Protein AF-A0A946YQ81-F1 (afdb_monomer_lite)

Structure (mmCIF, N/CA/C/O backbone):
data_AF-A0A946YQ81-F1
#
_entry.id   AF-A0A946YQ81-F1
#
loop_
_atom_site.group_PDB
_atom_site.id
_atom_site.type_symbol
_atom_site.label_atom_id
_atom_site.label_alt_id
_atom_site.label_comp_id
_atom_site.label_asym_id
_atom_site.label_entity_id
_atom_site.label_seq_id
_atom_site.pdbx_PDB_ins_code
_atom_site.Cartn_x
_atom_site.Cartn_y
_atom_site.Cartn_z
_atom_site.occupancy
_atom_site.B_iso_or_equiv
_atom_site.auth_seq_id
_atom_site.auth_comp_id
_atom_site.auth_asym_id
_atom_site.auth_atom_id
_atom_site.pdbx_PDB_model_num
ATOM 1 N N . MET A 1 1 ? 38.349 -19.781 74.219 1.00 42.56 1 MET A N 1
ATOM 2 C CA . MET A 1 1 ? 37.939 -20.265 72.876 1.00 42.56 1 MET A CA 1
ATOM 3 C C . MET A 1 1 ? 36.439 -20.527 72.964 1.00 42.56 1 MET A C 1
ATOM 5 O O . MET A 1 1 ? 36.082 -21.272 73.853 1.00 42.56 1 MET A O 1
ATOM 9 N N . LEU A 1 2 ? 35.484 -19.911 72.266 1.00 37.50 2 LEU A N 1
ATOM 10 C CA . LEU A 1 2 ? 35.392 -19.190 70.992 1.00 37.50 2 LEU A CA 1
ATOM 11 C C . LEU A 1 2 ? 34.352 -18.050 71.142 1.00 37.50 2 LEU A C 1
ATOM 13 O O . LEU A 1 2 ? 33.394 -18.176 71.899 1.00 37.50 2 LEU A O 1
ATOM 17 N N . LYS A 1 3 ? 34.541 -16.953 70.401 1.00 40.81 3 LYS A N 1
ATOM 18 C CA . LYS A 1 3 ? 33.618 -15.810 70.281 1.00 40.81 3 LYS A CA 1
ATOM 19 C C . LYS A 1 3 ? 32.493 -16.161 69.291 1.00 40.81 3 LYS A C 1
ATOM 21 O O . LYS A 1 3 ? 32.813 -16.497 68.157 1.00 40.81 3 LYS A O 1
ATOM 26 N N . ASN A 1 4 ? 31.217 -16.017 69.663 1.00 45.16 4 ASN A N 1
ATOM 27 C CA . ASN A 1 4 ? 30.088 -16.112 68.723 1.00 45.16 4 ASN A CA 1
ATOM 28 C C . ASN A 1 4 ? 29.504 -14.725 68.436 1.00 45.16 4 ASN A C 1
ATOM 30 O O . ASN A 1 4 ? 28.705 -14.177 69.191 1.00 45.16 4 ASN A O 1
ATOM 34 N N . LEU A 1 5 ? 29.950 -14.171 67.311 1.00 46.41 5 LEU A N 1
ATOM 35 C CA . LEU A 1 5 ? 29.524 -12.910 66.723 1.00 46.41 5 LEU A CA 1
ATOM 36 C C . LEU A 1 5 ? 28.205 -13.132 65.961 1.00 46.41 5 LEU A C 1
ATOM 38 O O . LEU A 1 5 ? 28.212 -13.668 64.854 1.00 46.41 5 LEU A O 1
ATOM 42 N N . ARG A 1 6 ? 27.066 -12.727 66.535 1.00 49.59 6 ARG A N 1
ATOM 43 C CA . ARG A 1 6 ? 25.806 -12.609 65.781 1.00 49.59 6 ARG A CA 1
ATOM 44 C C . ARG A 1 6 ? 25.897 -11.367 64.891 1.00 49.59 6 ARG A C 1
ATOM 46 O O . ARG A 1 6 ? 25.868 -10.246 65.387 1.00 49.59 6 ARG A O 1
ATOM 53 N N . LYS A 1 7 ? 26.060 -11.574 63.582 1.00 44.41 7 LYS A N 1
ATOM 54 C CA . LYS A 1 7 ? 26.031 -10.512 62.568 1.00 44.41 7 LYS A CA 1
ATOM 55 C C . LYS A 1 7 ? 24.593 -10.005 62.407 1.00 44.41 7 LYS A C 1
ATOM 57 O O . LYS A 1 7 ? 23.708 -10.792 62.084 1.00 44.41 7 LYS A O 1
ATOM 62 N N . LEU A 1 8 ? 24.378 -8.707 62.624 1.00 49.81 8 LEU A N 1
ATOM 63 C CA . LEU A 1 8 ? 23.190 -7.999 62.148 1.00 49.81 8 LEU A CA 1
ATOM 64 C C . LEU A 1 8 ? 23.267 -7.896 60.619 1.00 49.81 8 LEU A C 1
ATOM 66 O O . LEU A 1 8 ? 24.272 -7.431 60.083 1.00 49.81 8 LEU A O 1
ATOM 70 N N . LEU A 1 9 ? 22.217 -8.334 59.928 1.00 45.50 9 LEU A N 1
ATOM 71 C CA . LEU A 1 9 ? 22.027 -8.093 58.499 1.00 45.50 9 LEU A CA 1
ATOM 72 C C . LEU A 1 9 ? 21.272 -6.759 58.348 1.00 45.50 9 LEU A C 1
ATOM 74 O O . LEU A 1 9 ? 20.209 -6.629 58.956 1.00 45.50 9 LEU A O 1
ATOM 78 N N . PRO A 1 10 ? 21.763 -5.766 57.587 1.00 50.94 10 PRO A N 1
ATOM 79 C CA . PRO A 1 10 ? 20.975 -4.580 57.304 1.00 50.94 10 PRO A CA 1
ATOM 80 C C . PRO A 1 10 ? 19.994 -4.907 56.173 1.00 50.94 10 PRO A C 1
ATOM 82 O O . PRO A 1 10 ? 20.391 -5.339 55.091 1.00 50.94 10 PRO A O 1
ATOM 85 N N . THR A 1 11 ? 18.703 -4.712 56.421 1.00 52.47 11 THR A N 1
ATOM 86 C CA . THR A 1 11 ? 17.676 -4.737 55.379 1.00 52.47 11 THR A CA 1
ATOM 87 C C . THR A 1 11 ? 17.849 -3.484 54.525 1.00 52.47 11 THR A C 1
ATOM 89 O O . THR A 1 11 ? 17.518 -2.381 54.955 1.00 52.47 11 THR A O 1
ATOM 92 N N . LEU A 1 12 ? 18.421 -3.637 53.331 1.00 50.78 12 LEU A N 1
ATOM 93 C CA . LEU A 1 12 ? 18.540 -2.558 52.357 1.00 50.78 12 LEU A CA 1
ATOM 94 C C . LEU A 1 12 ? 17.169 -2.360 51.692 1.00 50.78 12 LEU A C 1
ATOM 96 O O . LEU A 1 12 ? 16.768 -3.143 50.833 1.00 50.78 12 LEU A O 1
ATOM 100 N N . LEU A 1 13 ? 16.427 -1.341 52.126 1.00 53.22 13 LEU A N 1
ATOM 101 C CA . LEU A 1 13 ? 15.177 -0.934 51.488 1.00 53.22 13 LEU A CA 1
ATOM 102 C C . LEU A 1 13 ? 15.524 -0.163 50.206 1.00 53.22 13 LEU A C 1
ATOM 104 O O . LEU A 1 13 ? 15.913 1.003 50.257 1.00 53.22 13 LEU A O 1
ATOM 108 N N . LEU A 1 14 ? 15.436 -0.830 49.055 1.00 51.34 14 LEU A N 1
ATOM 109 C CA . LEU A 1 14 ? 15.587 -0.189 47.752 1.00 51.34 14 LEU A CA 1
ATOM 110 C C . LEU A 1 14 ? 14.299 0.602 47.458 1.00 51.34 14 LEU A C 1
ATOM 112 O O . LEU A 1 14 ? 13.293 0.024 47.051 1.00 51.34 14 LEU A O 1
ATOM 116 N N . LEU A 1 15 ? 14.305 1.921 47.679 1.00 53.53 15 LEU A N 1
ATOM 117 C CA . LEU A 1 15 ? 13.290 2.795 47.086 1.00 53.53 15 LEU A CA 1
ATOM 118 C C . LEU A 1 15 ? 13.571 2.870 45.581 1.00 53.53 15 LEU A C 1
ATOM 120 O O . LEU A 1 15 ? 14.439 3.620 45.135 1.00 53.53 15 LEU A O 1
ATOM 124 N N . ALA A 1 16 ? 12.844 2.081 44.794 1.00 57.12 16 ALA A N 1
ATOM 125 C CA . ALA A 1 16 ? 12.731 2.324 43.367 1.00 57.12 16 ALA A CA 1
ATOM 126 C C . ALA A 1 16 ? 11.933 3.622 43.187 1.00 57.12 16 ALA A C 1
ATOM 128 O O . ALA A 1 16 ? 10.716 3.642 43.360 1.00 57.12 16 ALA A O 1
ATOM 129 N N . ALA A 1 17 ? 12.622 4.724 42.894 1.00 55.09 17 ALA A N 1
ATOM 130 C CA . ALA A 1 17 ? 11.976 5.942 42.435 1.00 55.09 17 ALA A CA 1
ATOM 131 C C . ALA A 1 17 ? 11.354 5.654 41.062 1.00 55.09 17 ALA A C 1
ATOM 133 O O . ALA A 1 17 ? 12.032 5.675 40.036 1.00 55.09 17 ALA A O 1
ATOM 134 N N . THR A 1 18 ? 10.065 5.328 41.039 1.00 54.09 18 THR A N 1
ATOM 135 C CA . THR A 1 18 ? 9.291 5.301 39.803 1.00 54.09 18 THR A CA 1
ATOM 136 C C . THR A 1 18 ? 9.127 6.742 39.339 1.00 54.09 18 THR A C 1
ATOM 138 O O . THR A 1 18 ? 8.354 7.503 39.923 1.00 54.09 18 THR A O 1
ATOM 141 N N . CYS A 1 19 ? 9.853 7.129 38.290 1.00 46.78 19 CYS A N 1
ATOM 142 C CA . CYS A 1 19 ? 9.515 8.294 37.478 1.00 46.78 19 CYS A CA 1
ATOM 143 C C . CYS A 1 19 ? 8.183 8.015 36.769 1.00 46.78 19 CYS A C 1
ATOM 145 O O . CYS A 1 19 ? 8.150 7.691 35.586 1.00 46.78 19 CYS A O 1
ATOM 147 N N . GLN A 1 20 ? 7.077 8.097 37.505 1.00 52.72 20 GLN A N 1
ATOM 148 C CA . GLN A 1 20 ? 5.748 8.139 36.922 1.00 52.72 20 GLN A CA 1
ATOM 149 C C . GLN A 1 20 ? 5.572 9.563 36.386 1.00 52.72 20 GLN A C 1
ATOM 151 O O . GLN A 1 20 ? 5.058 10.443 37.073 1.00 52.72 20 GLN A O 1
ATOM 156 N N . ALA A 1 21 ? 6.074 9.824 35.179 1.00 58.12 21 ALA A N 1
ATOM 157 C CA . ALA A 1 21 ? 5.560 10.953 34.422 1.00 58.12 21 ALA A CA 1
ATOM 158 C C . ALA A 1 21 ? 4.049 10.719 34.299 1.00 58.12 21 ALA A C 1
ATOM 160 O O . ALA A 1 21 ? 3.626 9.680 33.790 1.00 58.12 21 ALA A O 1
ATOM 161 N N . ALA A 1 22 ? 3.247 11.616 34.869 1.00 57.47 22 ALA A N 1
ATOM 162 C CA . ALA A 1 22 ? 1.803 11.567 34.732 1.00 57.47 22 ALA A CA 1
ATOM 163 C C . ALA A 1 22 ? 1.476 11.721 33.240 1.00 57.47 22 ALA A C 1
ATOM 165 O O . ALA A 1 22 ? 1.677 12.783 32.656 1.00 57.47 22 ALA A O 1
ATOM 166 N N . ASP A 1 23 ? 1.055 10.626 32.614 1.00 60.91 23 ASP A N 1
ATOM 167 C CA . ASP A 1 23 ? 0.585 10.599 31.235 1.00 60.91 23 ASP A CA 1
ATOM 168 C C . ASP A 1 23 ? -0.824 11.206 31.217 1.00 60.91 23 ASP A C 1
ATOM 170 O O . ASP A 1 23 ? -1.829 10.522 31.412 1.00 60.91 23 ASP A O 1
ATOM 174 N N . GLU A 1 24 ? -0.897 12.534 31.139 1.00 66.75 24 GLU A N 1
ATOM 175 C CA . GLU A 1 24 ? -2.148 13.290 31.175 1.00 66.75 24 GLU A CA 1
ATOM 176 C C . GLU A 1 24 ? -3.025 12.949 29.953 1.00 66.75 24 GLU A C 1
ATOM 178 O O . GLU A 1 24 ? -2.890 13.522 28.873 1.00 66.75 24 GLU A O 1
ATOM 183 N N . GLY A 1 25 ? -3.939 11.988 30.123 1.00 82.88 25 GLY A N 1
ATOM 184 C CA . GLY A 1 25 ? -5.044 11.716 29.197 1.00 82.88 25 GLY A CA 1
ATOM 185 C C . GLY A 1 25 ? -4.700 10.935 27.925 1.00 82.88 25 GLY A C 1
ATOM 186 O O . GLY A 1 25 ? -5.559 10.816 27.051 1.00 82.88 25 GLY A O 1
ATOM 187 N N . ARG A 1 26 ? -3.485 10.394 27.790 1.00 86.62 26 ARG A N 1
ATOM 188 C CA . ARG A 1 26 ? -3.128 9.495 26.678 1.00 86.62 26 ARG A CA 1
ATOM 189 C C . ARG A 1 26 ? -3.283 8.042 27.110 1.00 86.62 26 ARG A C 1
ATOM 191 O O . ARG A 1 26 ? -3.242 7.713 28.291 1.00 86.62 26 ARG A O 1
ATOM 198 N N . SER A 1 27 ? -3.523 7.171 26.137 1.00 89.75 27 SER A N 1
ATOM 199 C CA . SER A 1 27 ? -3.646 5.733 26.366 1.00 89.75 27 SER A CA 1
ATOM 200 C C . SER A 1 27 ? -2.824 4.967 25.340 1.00 89.75 27 SER A C 1
ATOM 202 O O . SER A 1 27 ? -2.725 5.363 24.177 1.00 89.75 27 SER A O 1
ATOM 204 N N . TRP A 1 28 ? -2.220 3.869 25.788 1.00 93.81 28 TRP A N 1
ATOM 205 C CA . TRP A 1 28 ? -1.539 2.926 24.913 1.00 93.81 28 TRP A CA 1
ATOM 206 C C . TRP A 1 28 ? -2.574 2.061 24.202 1.00 93.81 28 TRP A C 1
ATOM 208 O O . TRP A 1 28 ? -3.406 1.430 24.852 1.00 93.81 28 TRP A O 1
ATOM 218 N N . ILE A 1 29 ? -2.503 2.018 22.873 1.00 95.75 29 ILE A N 1
ATOM 219 C CA . ILE A 1 29 ? -3.391 1.209 22.039 1.00 95.75 29 ILE A CA 1
ATOM 220 C C . ILE A 1 29 ? -2.525 0.253 21.224 1.00 95.75 29 ILE A C 1
ATOM 222 O O . ILE A 1 29 ? -1.738 0.682 20.376 1.00 95.75 29 ILE A O 1
ATOM 226 N N . ALA A 1 30 ? -2.669 -1.045 21.488 1.00 97.94 30 ALA A N 1
ATOM 227 C CA . ALA A 1 30 ? -2.029 -2.076 20.685 1.00 97.94 30 ALA A CA 1
ATOM 228 C C . ALA A 1 30 ? -2.618 -2.082 19.269 1.00 97.94 30 ALA A C 1
ATOM 230 O O . ALA A 1 30 ? -3.820 -1.884 19.082 1.00 97.94 30 ALA A O 1
ATOM 231 N N . GLY A 1 31 ? -1.781 -2.339 18.275 1.00 98.19 31 GLY A N 1
ATOM 232 C CA . GLY A 1 31 ? -2.229 -2.518 16.905 1.00 98.19 31 GLY A CA 1
ATOM 233 C C . GLY A 1 31 ? -1.189 -3.227 16.067 1.00 98.19 31 GLY A C 1
ATOM 234 O O . GLY A 1 31 ? -0.071 -3.471 16.522 1.00 98.19 31 GLY A O 1
ATOM 235 N N . ASP A 1 32 ? -1.599 -3.573 14.857 1.00 98.50 32 ASP A N 1
ATOM 236 C CA . ASP A 1 32 ? -0.803 -4.355 13.923 1.00 98.50 32 ASP A CA 1
ATOM 237 C C . ASP A 1 32 ? -0.607 -3.567 12.624 1.00 98.50 32 ASP A C 1
ATOM 239 O O . ASP A 1 32 ? -1.558 -3.180 11.941 1.00 98.50 32 ASP A O 1
ATOM 243 N N . HIS A 1 33 ? 0.652 -3.262 12.325 1.00 97.81 33 HIS A N 1
ATOM 244 C CA . HIS A 1 33 ? 1.019 -2.369 11.236 1.00 97.81 33 HIS A CA 1
ATOM 245 C C . HIS A 1 33 ? 1.292 -3.065 9.901 1.00 97.81 33 HIS A C 1
ATOM 247 O O . HIS A 1 33 ? 1.643 -2.368 8.948 1.00 97.81 33 HIS A O 1
ATOM 253 N N . HIS A 1 34 ? 1.213 -4.397 9.833 1.00 98.50 34 HIS A N 1
ATOM 254 C CA . HIS A 1 34 ? 1.600 -5.136 8.635 1.00 98.50 34 HIS A CA 1
ATOM 255 C C . HIS A 1 34 ? 0.811 -6.446 8.523 1.00 98.50 34 HIS A C 1
ATOM 257 O O . HIS A 1 34 ? 1.162 -7.459 9.123 1.00 98.50 34 HIS A O 1
ATOM 263 N N . ILE A 1 35 ? -0.276 -6.409 7.752 1.00 98.50 35 ILE A N 1
ATOM 264 C CA . ILE A 1 35 ? -1.222 -7.512 7.591 1.00 98.50 35 ILE A CA 1
ATOM 265 C C . ILE A 1 35 ? -1.532 -7.713 6.116 1.00 98.50 35 ILE A C 1
ATOM 267 O O . ILE A 1 35 ? -1.949 -6.781 5.423 1.00 98.50 35 ILE A O 1
ATOM 271 N N . HIS A 1 36 ? -1.418 -8.958 5.666 1.00 98.62 36 HIS A N 1
ATOM 272 C CA . HIS A 1 36 ? -1.767 -9.353 4.309 1.00 98.62 36 HIS A CA 1
ATOM 273 C C . HIS A 1 36 ? -3.198 -9.891 4.269 1.00 98.62 36 HIS A C 1
ATOM 275 O O . HIS A 1 36 ? -3.671 -10.592 5.171 1.00 98.62 36 HIS A O 1
ATOM 281 N N . SER A 1 37 ? -3.912 -9.535 3.214 1.00 98.62 37 SER A N 1
ATOM 282 C CA . SER A 1 37 ? -5.245 -10.015 2.891 1.00 98.62 37 SER A CA 1
ATOM 283 C C . SER A 1 37 ? -5.199 -10.889 1.639 1.00 98.62 37 SER A C 1
ATOM 285 O O . SER A 1 37 ? -4.161 -11.093 1.009 1.00 98.62 37 SER A O 1
ATOM 287 N N . ARG A 1 38 ? -6.362 -11.379 1.215 1.00 98.38 38 ARG A N 1
ATOM 288 C CA . ARG A 1 38 ? -6.527 -12.069 -0.073 1.00 98.38 38 ARG A CA 1
ATOM 289 C C . ARG A 1 38 ? -6.094 -11.256 -1.302 1.00 98.38 38 ARG A C 1
ATOM 291 O O . ARG A 1 38 ? -6.004 -11.832 -2.388 1.00 98.38 38 ARG A O 1
ATOM 298 N N . PHE A 1 39 ? -5.847 -9.953 -1.155 1.00 98.38 39 PHE A N 1
ATOM 299 C CA . PHE A 1 39 ? -5.301 -9.096 -2.208 1.00 98.38 39 PHE A CA 1
ATOM 300 C C . PHE A 1 39 ? -3.773 -9.064 -2.259 1.00 98.38 39 PHE A C 1
ATOM 302 O O . PHE A 1 39 ? -3.233 -8.518 -3.210 1.00 98.38 39 PHE A O 1
ATOM 309 N N . SER A 1 40 ? -3.078 -9.744 -1.349 1.00 97.25 40 SER A N 1
ATOM 310 C CA . SER A 1 40 ? -1.693 -10.173 -1.561 1.00 97.25 40 SER A CA 1
ATOM 311 C C . SER A 1 40 ? -1.700 -11.323 -2.570 1.00 97.25 40 SER A C 1
ATOM 313 O O . SER A 1 40 ? -1.689 -12.512 -2.232 1.00 97.25 40 SER A O 1
ATOM 315 N N . VAL A 1 41 ? -1.891 -10.950 -3.834 1.00 97.62 41 VAL A N 1
ATOM 316 C CA . VAL A 1 41 ? -2.215 -11.870 -4.924 1.00 97.62 41 VAL A CA 1
ATOM 317 C C . VAL A 1 41 ? -1.003 -12.676 -5.381 1.00 97.62 41 VAL A C 1
ATOM 319 O O . VAL A 1 41 ? 0.138 -12.220 -5.372 1.00 97.62 41 VAL A O 1
ATOM 322 N N . GLY A 1 42 ? -1.276 -13.878 -5.878 1.00 97.25 42 GLY A N 1
ATOM 323 C CA . GLY A 1 42 ? -0.360 -14.584 -6.762 1.00 97.25 42 GLY A CA 1
ATOM 324 C C . GLY A 1 42 ? -0.450 -14.008 -8.175 1.00 97.25 42 GLY A C 1
ATOM 325 O O . GLY A 1 42 ? -1.359 -13.242 -8.494 1.00 97.25 42 GLY A O 1
ATOM 326 N N . TRP A 1 43 ? 0.457 -14.413 -9.059 1.00 97.00 43 TRP A N 1
ATOM 327 C CA . TRP A 1 43 ? 0.472 -13.940 -10.445 1.00 97.00 43 TRP A CA 1
ATOM 328 C C . TRP A 1 43 ? 0.448 -15.112 -11.416 1.00 97.00 43 TRP A C 1
ATOM 330 O O . TRP A 1 43 ? 1.374 -15.924 -11.427 1.00 97.00 43 TRP A O 1
ATOM 340 N N . ASN A 1 44 ? -0.585 -15.173 -12.258 1.00 96.81 44 ASN A N 1
ATOM 341 C CA . ASN A 1 44 ? -0.591 -16.057 -13.415 1.00 96.81 44 ASN A CA 1
ATOM 342 C C . ASN A 1 44 ? 0.371 -15.496 -14.468 1.00 96.81 44 ASN A C 1
ATOM 344 O O . ASN A 1 44 ? 0.127 -14.420 -15.013 1.00 96.81 44 ASN A O 1
ATOM 348 N N . ARG A 1 45 ? 1.450 -16.229 -14.750 1.00 95.44 45 ARG A N 1
ATOM 349 C CA . ARG A 1 45 ? 2.496 -15.831 -15.705 1.00 95.44 45 ARG A CA 1
ATOM 350 C C . ARG A 1 45 ? 2.299 -16.406 -17.108 1.00 95.44 45 ARG A C 1
ATOM 352 O O . ARG A 1 45 ? 3.103 -16.105 -17.982 1.00 95.44 45 ARG A O 1
ATOM 359 N N . ASP A 1 46 ? 1.229 -17.168 -17.325 1.00 97.00 46 ASP A N 1
ATOM 360 C CA . ASP A 1 46 ? 0.850 -17.665 -18.652 1.00 97.00 46 ASP A CA 1
ATOM 361 C C . ASP A 1 46 ? 0.109 -16.592 -19.480 1.00 97.00 46 ASP A C 1
ATOM 363 O O . ASP A 1 46 ? -0.108 -16.768 -20.678 1.00 97.00 46 ASP A O 1
ATOM 367 N N . ALA A 1 47 ? -0.276 -15.472 -18.851 1.00 96.31 47 ALA A N 1
ATOM 368 C CA . ALA A 1 47 ? -0.879 -14.300 -19.486 1.00 96.31 47 ALA A CA 1
ATOM 369 C C . ALA A 1 47 ? 0.113 -13.123 -19.572 1.00 96.31 47 ALA A C 1
ATOM 371 O O . ALA A 1 47 ? 0.991 -12.978 -18.719 1.00 96.31 47 ALA A O 1
ATOM 372 N N . ASP A 1 48 ? -0.065 -12.258 -20.576 1.00 96.19 48 ASP A N 1
ATOM 373 C CA . ASP A 1 48 ? 0.745 -11.053 -20.798 1.00 96.19 48 ASP A CA 1
ATOM 374 C C . ASP A 1 48 ? -0.164 -9.814 -20.989 1.00 96.19 48 ASP A C 1
ATOM 376 O O . ASP A 1 48 ? -0.848 -9.719 -22.014 1.00 96.19 48 ASP A O 1
ATOM 380 N N . PRO A 1 49 ? -0.234 -8.875 -20.019 1.00 95.31 49 PRO A N 1
ATOM 381 C CA . PRO A 1 49 ? 0.467 -8.880 -18.730 1.00 95.31 49 PRO A CA 1
ATOM 382 C C . PRO A 1 49 ? -0.026 -9.981 -17.768 1.00 95.31 49 PRO A C 1
ATOM 384 O O . PRO A 1 49 ? -1.163 -10.441 -17.909 1.00 95.31 49 PRO A O 1
ATOM 387 N N . PRO A 1 50 ? 0.774 -10.352 -16.743 1.00 97.56 50 PRO A N 1
ATOM 388 C CA . PRO A 1 50 ? 0.356 -11.286 -15.706 1.00 97.56 50 PRO A CA 1
ATOM 389 C C . PRO A 1 50 ? -0.956 -1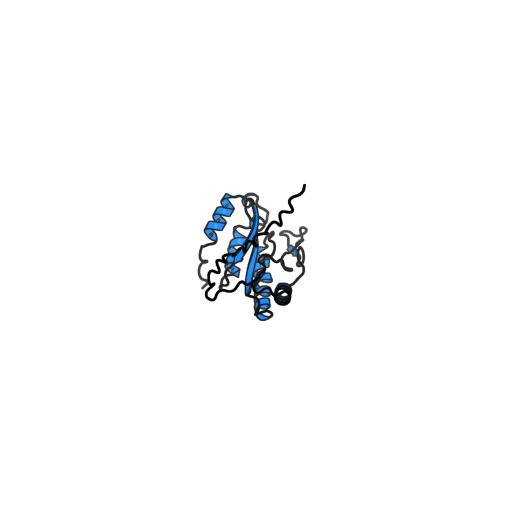0.860 -15.052 1.00 97.56 50 PRO A C 1
ATOM 391 O O . PRO A 1 50 ? -1.149 -9.687 -14.723 1.00 97.56 50 PRO A O 1
ATOM 394 N N . THR A 1 51 ? -1.850 -11.820 -14.829 1.00 97.25 51 THR A N 1
ATOM 395 C CA . THR A 1 51 ? -3.142 -11.564 -14.180 1.00 97.25 51 THR A CA 1
ATOM 396 C C . THR A 1 51 ? -3.106 -11.981 -12.709 1.00 97.25 51 THR A C 1
ATOM 398 O O . THR A 1 51 ? -2.508 -13.016 -12.392 1.00 97.25 51 THR A O 1
ATOM 401 N N . PRO A 1 52 ? -3.760 -11.232 -11.807 1.00 97.19 52 PRO A N 1
ATOM 402 C CA . PRO A 1 52 ? -3.753 -11.540 -10.383 1.00 97.19 52 PRO A CA 1
ATOM 403 C C . PRO A 1 52 ? -4.542 -12.820 -10.067 1.00 97.19 52 PRO A C 1
ATOM 405 O O . PRO A 1 52 ? -5.605 -13.069 -10.638 1.00 97.19 52 PRO A O 1
ATOM 408 N N . ILE A 1 53 ? -4.045 -13.602 -9.110 1.00 97.56 53 ILE A N 1
ATOM 409 C CA . ILE A 1 53 ? -4.723 -14.744 -8.488 1.00 97.56 53 ILE A CA 1
ATOM 410 C C . ILE A 1 53 ? -4.980 -14.371 -7.025 1.00 97.56 53 ILE A C 1
ATOM 412 O O . ILE A 1 53 ? -4.051 -14.313 -6.221 1.00 97.56 53 ILE A O 1
ATOM 416 N N . ILE A 1 54 ? -6.238 -14.093 -6.682 1.00 97.25 54 ILE A N 1
ATOM 417 C CA . ILE A 1 54 ? -6.646 -13.763 -5.307 1.00 97.25 54 ILE A CA 1
ATOM 418 C C . ILE A 1 54 ? -6.295 -14.926 -4.374 1.00 97.25 54 ILE A C 1
ATOM 420 O O . ILE A 1 54 ? -6.573 -16.080 -4.699 1.00 97.25 54 ILE A O 1
ATOM 424 N N . GLY A 1 55 ? -5.734 -14.616 -3.205 1.00 96.31 55 GLY A N 1
ATOM 425 C CA . GLY A 1 55 ? -5.385 -15.625 -2.208 1.00 96.31 55 GLY A CA 1
ATOM 426 C C . GLY A 1 55 ? -3.994 -16.245 -2.372 1.00 96.31 55 GLY A C 1
ATOM 427 O O . GLY A 1 55 ? -3.810 -17.391 -1.974 1.00 96.31 55 GLY A O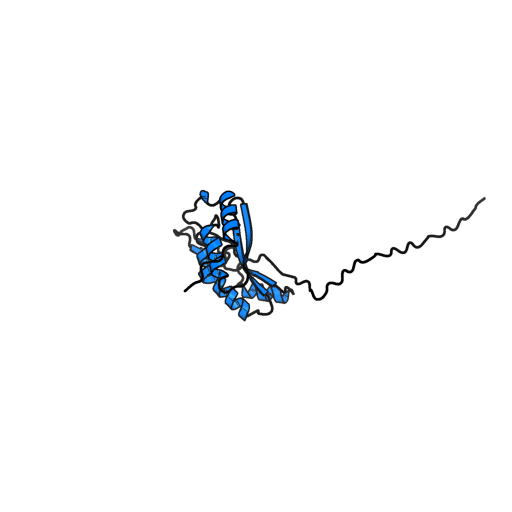 1
ATOM 428 N N . GLY A 1 56 ? -3.054 -15.554 -3.026 1.00 95.44 56 GLY A N 1
ATOM 429 C CA . GLY A 1 56 ? -1.743 -16.126 -3.350 1.00 95.44 56 GLY A CA 1
ATOM 430 C C . GLY A 1 56 ? -0.793 -16.235 -2.162 1.00 95.44 56 GLY A C 1
ATOM 431 O O . GLY A 1 56 ? -0.140 -17.263 -2.014 1.00 95.44 56 GLY A O 1
ATOM 432 N N . ASP A 1 57 ? -0.728 -15.194 -1.334 1.00 95.00 57 ASP A N 1
ATOM 433 C CA . ASP A 1 57 ? 0.140 -15.151 -0.151 1.00 95.00 57 ASP A CA 1
ATOM 434 C C . ASP A 1 57 ? -0.657 -15.222 1.164 1.00 95.00 57 ASP A C 1
ATOM 436 O O . ASP A 1 57 ? -0.341 -16.000 2.062 1.00 95.00 57 ASP A O 1
ATOM 440 N N . ALA A 1 58 ? -1.778 -14.505 1.241 1.00 97.00 58 ALA A N 1
ATOM 441 C CA . ALA A 1 58 ? -2.733 -14.609 2.340 1.00 97.00 58 ALA A CA 1
ATOM 442 C C . ALA A 1 58 ? -4.142 -14.860 1.803 1.00 97.00 58 ALA A C 1
ATOM 444 O O . ALA A 1 58 ? -4.448 -14.517 0.668 1.00 97.00 58 ALA A O 1
ATOM 445 N N . ILE A 1 59 ? -5.016 -15.472 2.608 1.00 97.50 59 ILE A N 1
ATOM 446 C CA . ILE A 1 59 ? -6.347 -15.931 2.157 1.00 97.50 59 ILE A CA 1
ATOM 447 C C . ILE A 1 59 ? -7.518 -15.208 2.827 1.00 97.50 59 ILE A C 1
ATOM 449 O O . ILE A 1 59 ? -8.661 -15.337 2.383 1.00 97.50 59 ILE A O 1
ATOM 453 N N . TYR A 1 60 ? -7.266 -14.460 3.901 1.00 98.50 60 TYR A N 1
ATOM 454 C CA . TYR A 1 60 ? -8.335 -13.840 4.675 1.00 98.50 60 TYR A CA 1
ATOM 455 C C . TYR A 1 60 ? -8.799 -12.515 4.049 1.00 98.50 60 TYR A C 1
ATOM 457 O O . TYR A 1 60 ? -7.973 -11.712 3.609 1.00 98.50 60 TYR A O 1
ATOM 465 N N . PRO A 1 61 ? -10.117 -12.251 4.006 1.00 98.38 61 PRO A N 1
ATOM 466 C CA . PRO A 1 61 ? -10.642 -10.919 3.715 1.00 98.38 61 PRO A CA 1
ATOM 467 C C . PRO A 1 61 ? -10.198 -9.887 4.762 1.00 98.38 61 PRO A C 1
ATOM 469 O O . PRO A 1 61 ? -10.052 -10.228 5.938 1.00 98.38 61 PRO A O 1
ATOM 472 N N . ILE A 1 62 ? -10.101 -8.608 4.385 1.00 98.75 62 ILE A N 1
ATOM 473 C CA . ILE A 1 62 ? -9.682 -7.530 5.309 1.00 98.75 62 ILE A CA 1
ATOM 474 C C . ILE A 1 62 ? -10.583 -7.463 6.557 1.00 98.75 62 ILE A C 1
ATOM 476 O O . ILE A 1 62 ? -10.090 -7.318 7.673 1.00 98.75 62 ILE A O 1
ATOM 480 N N . HIS A 1 63 ? -11.898 -7.648 6.402 1.00 98.38 63 HIS A N 1
ATOM 481 C CA . HIS A 1 63 ? -12.834 -7.636 7.534 1.00 98.38 63 HIS A CA 1
ATOM 482 C C . HIS A 1 63 ? -12.659 -8.820 8.487 1.00 98.38 63 HIS A C 1
ATOM 484 O O . HIS A 1 63 ? -12.955 -8.687 9.673 1.00 98.38 63 HIS A O 1
ATOM 490 N N . MET A 1 64 ? -12.149 -9.960 8.007 1.00 98.69 64 MET A N 1
ATOM 491 C CA . MET A 1 64 ? -11.785 -11.068 8.889 1.00 98.69 64 MET A CA 1
ATOM 492 C C . MET A 1 64 ? -10.551 -10.700 9.716 1.00 98.69 64 MET A C 1
ATOM 494 O O . MET A 1 64 ? -10.559 -10.894 10.928 1.00 98.69 64 MET A O 1
ATOM 498 N N . ASN A 1 65 ? -9.537 -10.089 9.095 1.00 98.69 65 ASN A N 1
ATOM 499 C CA . ASN A 1 65 ? -8.364 -9.588 9.813 1.00 98.69 65 ASN A CA 1
ATOM 500 C C . ASN A 1 65 ? -8.762 -8.555 10.885 1.00 98.69 65 ASN A C 1
ATOM 502 O O . ASN A 1 65 ? -8.331 -8.668 12.031 1.00 98.69 65 ASN A O 1
ATOM 506 N N . ALA A 1 66 ? -9.656 -7.615 10.558 1.00 98.81 66 ALA A N 1
ATOM 507 C CA . ALA A 1 66 ? -10.170 -6.634 11.516 1.00 98.81 66 ALA A CA 1
ATOM 508 C C . ALA A 1 66 ? -10.963 -7.287 12.661 1.00 98.81 66 ALA A C 1
ATOM 510 O O . ALA A 1 66 ? -10.764 -6.946 13.829 1.00 98.81 66 ALA A O 1
ATOM 511 N N . LEU A 1 67 ? -11.832 -8.255 12.349 1.00 98.69 67 LEU A N 1
ATOM 512 C CA . LEU A 1 67 ? -12.602 -8.992 13.352 1.00 98.69 67 LEU A CA 1
ATOM 513 C C . LEU A 1 67 ? -11.685 -9.750 14.319 1.00 98.69 67 LEU A C 1
ATOM 515 O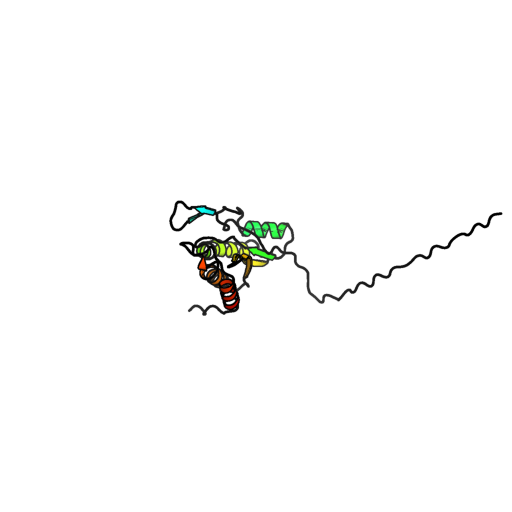 O . LEU A 1 67 ? -11.907 -9.711 15.530 1.00 98.69 67 LEU A O 1
ATOM 519 N N . MET A 1 68 ? -10.643 -10.403 13.802 1.00 98.75 68 MET A N 1
ATOM 520 C CA . MET A 1 68 ? -9.668 -11.104 14.636 1.00 98.75 68 MET A CA 1
ATOM 521 C C . MET A 1 68 ? -8.809 -10.130 15.445 1.00 98.75 68 MET A C 1
ATOM 523 O O . MET A 1 68 ? -8.583 -10.376 16.627 1.00 98.75 68 MET A O 1
ATOM 527 N N . GLY A 1 69 ? -8.412 -8.991 14.870 1.00 98.56 69 GLY A N 1
ATOM 528 C CA . GLY A 1 69 ? -7.737 -7.920 15.605 1.00 98.56 69 GLY A CA 1
ATOM 529 C C . GLY A 1 69 ? -8.558 -7.451 16.808 1.00 98.56 69 GLY A C 1
ATOM 530 O O . GLY A 1 69 ? -8.048 -7.412 17.925 1.00 98.56 69 GLY A O 1
ATOM 531 N N . LYS A 1 70 ? -9.860 -7.211 16.612 1.00 98.50 70 LYS A N 1
ATOM 532 C CA . LYS A 1 70 ? -10.804 -6.905 17.699 1.00 98.50 70 LYS A CA 1
ATOM 533 C C . LYS A 1 70 ? -10.887 -8.022 18.730 1.00 98.50 70 LYS A C 1
ATOM 535 O O . LYS A 1 70 ? -10.811 -7.749 19.925 1.00 98.50 70 LYS A O 1
ATOM 540 N N . TYR A 1 71 ? -11.036 -9.268 18.285 1.00 98.50 71 TYR A N 1
ATOM 541 C CA . TYR A 1 71 ? -11.117 -10.428 19.174 1.00 98.50 71 TYR A CA 1
ATOM 542 C C . TYR A 1 71 ? -9.877 -10.559 20.074 1.00 98.50 71 TYR A C 1
ATOM 544 O O . TYR A 1 71 ? -10.007 -10.877 21.254 1.00 98.50 71 TYR A O 1
ATOM 552 N N . PHE A 1 72 ? -8.689 -10.259 19.544 1.00 98.44 72 PHE A N 1
ATOM 553 C CA . PHE A 1 72 ? -7.424 -10.299 20.283 1.00 98.44 72 PHE A CA 1
ATOM 554 C C . PHE A 1 72 ? -7.060 -8.986 21.000 1.00 98.44 72 PHE A C 1
ATOM 556 O O . PHE A 1 72 ? -5.986 -8.896 21.592 1.00 98.44 72 PHE A O 1
ATOM 563 N N . GLY A 1 73 ? -7.946 -7.986 21.004 1.00 98.00 73 GLY A N 1
ATOM 564 C CA . GLY A 1 73 ? -7.771 -6.752 21.776 1.00 98.00 73 GLY A CA 1
ATOM 565 C C . GLY A 1 73 ? -6.890 -5.683 21.121 1.00 98.00 73 GLY A C 1
ATOM 566 O O . GLY A 1 73 ? -6.407 -4.791 21.819 1.00 98.00 73 GLY A O 1
ATOM 567 N N . LEU A 1 74 ? -6.676 -5.742 19.803 1.00 98.56 74 LEU A N 1
ATOM 568 C CA . LEU A 1 74 ? -6.092 -4.627 19.053 1.00 98.56 74 LEU A CA 1
ATOM 569 C C . LEU A 1 74 ? -7.103 -3.476 18.957 1.00 98.56 74 LEU A C 1
ATOM 571 O O . LEU A 1 74 ? -8.309 -3.706 18.928 1.00 98.56 74 LEU A O 1
ATOM 575 N N . GLY A 1 75 ? -6.615 -2.238 18.890 1.00 98.31 75 GLY A N 1
ATOM 576 C CA . GLY A 1 75 ? -7.438 -1.048 18.635 1.00 98.31 75 GLY A CA 1
ATOM 577 C C . GLY A 1 75 ? -7.227 -0.436 17.250 1.00 98.31 75 GLY A C 1
ATOM 578 O O . GLY A 1 75 ? -8.014 0.408 16.822 1.00 98.31 75 GLY A O 1
ATOM 579 N N . TRP A 1 76 ? -6.185 -0.852 16.527 1.00 98.56 76 TRP A N 1
ATOM 580 C CA . TRP A 1 76 ? -5.930 -0.405 15.161 1.00 98.56 76 TRP A CA 1
ATOM 581 C C . TRP A 1 76 ? -5.196 -1.459 14.329 1.00 98.56 76 TRP A C 1
ATOM 583 O O . TRP A 1 76 ? -4.520 -2.336 14.869 1.00 98.56 76 TRP A O 1
ATOM 593 N N . MET A 1 77 ? -5.331 -1.358 13.009 1.00 98.69 77 MET A N 1
ATOM 594 C CA . MET A 1 77 ? -4.606 -2.184 12.049 1.00 98.69 77 MET A CA 1
ATOM 595 C C . MET A 1 77 ? -4.300 -1.435 10.747 1.00 98.69 77 MET A C 1
ATOM 597 O O . MET A 1 77 ? -4.915 -0.404 10.458 1.00 98.69 77 MET A O 1
ATOM 601 N N . VAL A 1 78 ? -3.410 -1.992 9.928 1.00 98.75 78 VAL A N 1
ATOM 602 C CA . VAL A 1 78 ? -3.136 -1.527 8.560 1.00 98.75 78 VAL A CA 1
ATOM 603 C C . VAL A 1 78 ? -3.301 -2.697 7.588 1.00 98.75 78 VAL A C 1
ATOM 605 O O . VAL A 1 78 ? -2.754 -3.769 7.826 1.00 98.75 78 VAL A O 1
ATOM 608 N N . SER A 1 79 ? -4.037 -2.504 6.490 1.00 98.38 79 SER A N 1
ATOM 609 C CA . SER A 1 79 ? -4.037 -3.461 5.369 1.00 98.38 79 SER A CA 1
ATOM 610 C C . SER A 1 79 ? -2.821 -3.179 4.493 1.00 98.38 79 SER A C 1
ATOM 612 O O . SER A 1 79 ? -2.759 -2.099 3.907 1.00 98.38 79 SER A O 1
ATOM 614 N N . THR A 1 80 ? -1.857 -4.098 4.423 1.00 98.44 80 THR A N 1
ATOM 615 C CA . THR A 1 80 ? -0.568 -3.896 3.741 1.00 98.44 80 THR A CA 1
ATOM 616 C C . THR A 1 80 ? -0.285 -4.996 2.726 1.00 98.44 80 THR A C 1
ATOM 618 O O . THR A 1 80 ? 0.706 -5.703 2.840 1.00 98.44 80 THR A O 1
ATOM 621 N N . ASP A 1 81 ? -1.153 -5.152 1.730 1.00 98.31 81 ASP A N 1
ATOM 622 C CA . ASP A 1 81 ? -0.988 -6.216 0.740 1.00 98.31 81 ASP A CA 1
ATOM 623 C C . ASP A 1 81 ? 0.307 -6.089 -0.085 1.00 98.31 81 ASP A C 1
ATOM 625 O O . ASP A 1 81 ? 0.755 -4.974 -0.383 1.00 98.31 81 ASP A O 1
ATOM 629 N N . HIS A 1 82 ? 0.891 -7.238 -0.450 1.00 95.69 82 HIS A N 1
ATOM 630 C CA . HIS A 1 82 ? 2.078 -7.338 -1.306 1.00 95.69 82 HIS A CA 1
ATOM 631 C C . HIS A 1 82 ? 1.837 -6.756 -2.706 1.00 95.69 82 HIS A C 1
ATOM 633 O O . HIS A 1 82 ? 0.760 -6.906 -3.277 1.00 95.69 82 HIS A O 1
ATOM 639 N N . GLY A 1 83 ? 2.875 -6.152 -3.293 1.00 95.38 83 GLY A N 1
ATOM 640 C CA . GLY A 1 83 ? 2.839 -5.625 -4.656 1.00 95.38 83 GLY A CA 1
ATOM 641 C C . GLY A 1 83 ? 3.056 -6.664 -5.768 1.00 95.38 83 GLY A C 1
ATOM 642 O O . GLY A 1 83 ? 2.913 -7.878 -5.609 1.00 95.38 83 GLY A O 1
ATOM 643 N N . GLY A 1 84 ? 3.392 -6.173 -6.962 1.00 96.50 84 GLY A N 1
ATOM 644 C CA . GLY A 1 84 ? 3.570 -6.993 -8.162 1.00 96.50 84 GLY A CA 1
ATOM 645 C C . GLY A 1 84 ? 3.202 -6.260 -9.456 1.00 96.50 84 GLY A C 1
ATOM 646 O O . GLY A 1 84 ? 2.814 -5.091 -9.409 1.00 96.50 84 GLY A O 1
ATOM 647 N N . PRO A 1 85 ? 3.319 -6.920 -10.623 1.00 97.38 85 PRO A N 1
ATOM 648 C CA . PRO A 1 85 ? 3.077 -6.295 -11.923 1.00 97.38 85 PRO A CA 1
ATOM 649 C C . PRO A 1 85 ? 1.654 -5.738 -12.024 1.00 97.38 85 PRO A C 1
ATOM 651 O O . PRO A 1 85 ? 0.679 -6.469 -11.921 1.00 97.38 85 PRO A O 1
ATOM 654 N N . ASN A 1 86 ? 1.527 -4.432 -12.265 1.00 96.88 86 ASN A N 1
ATOM 655 C CA . ASN A 1 86 ? 0.256 -3.699 -12.281 1.00 96.88 86 ASN A CA 1
ATOM 656 C C . ASN A 1 86 ? -0.588 -3.822 -10.992 1.00 96.88 86 ASN A C 1
ATOM 658 O O . ASN A 1 86 ? -1.794 -3.554 -11.031 1.00 96.88 86 ASN A O 1
ATOM 662 N N . HIS A 1 87 ? 0.011 -4.190 -9.853 1.00 98.06 87 HIS A N 1
ATOM 663 C CA . HIS A 1 87 ? -0.715 -4.411 -8.599 1.00 98.06 87 HIS A CA 1
ATOM 664 C C . HIS A 1 87 ? -1.445 -3.165 -8.082 1.00 98.06 87 HIS A C 1
ATOM 666 O O . HIS A 1 87 ? -2.532 -3.280 -7.519 1.00 98.06 87 HIS A O 1
ATOM 672 N N . SER A 1 88 ? -0.959 -1.965 -8.405 1.00 98.31 88 SER A N 1
ATOM 673 C CA . SER A 1 88 ? -1.671 -0.711 -8.114 1.00 98.31 88 SER A CA 1
ATOM 674 C C . SER A 1 88 ? -3.143 -0.711 -8.545 1.00 98.31 88 SER A C 1
ATOM 676 O O . SER A 1 88 ? -3.983 -0.123 -7.860 1.00 98.31 88 SER A O 1
ATOM 678 N N . LYS A 1 89 ? -3.499 -1.418 -9.626 1.00 97.94 89 LYS A N 1
ATOM 679 C CA . LYS A 1 89 ? -4.899 -1.594 -10.046 1.00 97.94 89 LYS A CA 1
ATOM 680 C C . LYS A 1 89 ? -5.684 -2.511 -9.108 1.00 97.94 89 LYS A C 1
ATOM 682 O O . LYS A 1 89 ? -6.821 -2.193 -8.783 1.00 97.94 89 LYS A O 1
ATOM 687 N N . VAL A 1 90 ? -5.084 -3.607 -8.637 1.00 98.12 90 VAL A N 1
ATOM 688 C CA . VAL A 1 90 ? -5.689 -4.520 -7.648 1.00 98.12 90 VAL A CA 1
ATOM 689 C C . VAL A 1 90 ? -5.989 -3.764 -6.359 1.00 98.12 90 VAL A C 1
ATOM 691 O O . VAL A 1 90 ? -7.126 -3.794 -5.881 1.00 98.12 90 VAL A O 1
ATOM 694 N N . ASN A 1 91 ? -5.006 -3.014 -5.855 1.00 97.69 91 ASN A N 1
ATOM 695 C CA . ASN A 1 91 ? -5.180 -2.171 -4.679 1.00 97.69 91 ASN A CA 1
ATOM 696 C C . ASN A 1 91 ? -6.323 -1.160 -4.879 1.00 97.69 91 ASN A C 1
ATOM 698 O O . ASN A 1 91 ? -7.255 -1.092 -4.077 1.00 97.69 91 ASN A O 1
ATOM 702 N N . LEU A 1 92 ? -6.302 -0.382 -5.963 1.00 98.25 92 LEU A N 1
ATOM 703 C CA . LEU A 1 92 ? -7.303 0.666 -6.188 1.00 98.25 92 LEU A CA 1
ATOM 704 C C . LEU A 1 92 ? -8.720 0.117 -6.428 1.00 98.25 92 LEU A C 1
ATOM 706 O O . LEU A 1 92 ? -9.695 0.664 -5.910 1.00 98.25 92 LEU A O 1
ATOM 710 N N . GLU A 1 93 ? -8.852 -0.917 -7.255 1.00 97.81 93 GLU A N 1
ATOM 711 C CA . GLU A 1 93 ? -10.149 -1.364 -7.767 1.00 97.81 93 GLU A CA 1
ATOM 712 C C . GLU A 1 93 ? -10.811 -2.415 -6.875 1.00 97.81 93 GLU A C 1
ATOM 714 O O . GLU A 1 93 ? -12.045 -2.478 -6.845 1.00 97.81 93 GLU A O 1
ATOM 719 N N . LEU A 1 94 ? -10.019 -3.209 -6.142 1.00 98.12 94 LEU A N 1
ATOM 720 C CA . LEU A 1 94 ? -10.498 -4.338 -5.343 1.00 98.12 94 LEU A CA 1
ATOM 721 C C . LEU A 1 94 ? -10.247 -4.136 -3.844 1.00 98.12 94 LEU A C 1
ATOM 723 O O . LEU A 1 94 ? -11.215 -4.031 -3.086 1.00 98.12 94 LEU A O 1
ATOM 727 N N . ALA A 1 95 ? -8.984 -4.037 -3.416 1.00 98.38 95 ALA A N 1
ATOM 728 C CA . ALA A 1 95 ? -8.637 -3.988 -1.991 1.00 98.38 95 ALA A CA 1
ATOM 729 C C . ALA A 1 95 ? -9.234 -2.762 -1.290 1.00 98.38 95 ALA A C 1
ATOM 731 O O . ALA A 1 95 ? -9.816 -2.877 -0.207 1.00 98.38 95 ALA A O 1
ATOM 732 N N . TYR A 1 96 ? -9.212 -1.600 -1.953 1.00 98.62 96 TYR A N 1
ATOM 733 C CA . TYR A 1 96 ? -9.794 -0.384 -1.396 1.00 98.62 96 TYR A CA 1
ATOM 734 C C . TYR A 1 96 ? -11.311 -0.497 -1.154 1.00 98.62 96 TYR A C 1
ATOM 736 O O . TYR A 1 96 ? -11.828 0.005 -0.155 1.00 98.62 96 TYR A O 1
ATOM 744 N N . ARG A 1 97 ? -12.047 -1.209 -2.018 1.00 98.31 97 ARG A N 1
ATOM 745 C CA . ARG A 1 97 ? -13.481 -1.449 -1.782 1.00 98.31 97 ARG A CA 1
ATOM 746 C C . ARG A 1 97 ? -13.700 -2.321 -0.549 1.00 98.31 97 ARG A C 1
ATOM 748 O O . ARG A 1 97 ? -14.635 -2.081 0.211 1.00 98.31 97 ARG A O 1
ATOM 755 N N . GLU A 1 98 ? -12.847 -3.321 -0.333 1.00 98.56 98 GLU A N 1
ATOM 756 C CA . GLU A 1 98 ? -12.985 -4.213 0.816 1.00 98.56 98 GLU A CA 1
ATOM 757 C C . GLU A 1 98 ? -12.603 -3.535 2.137 1.00 98.56 98 GLU A C 1
ATOM 759 O O . GLU A 1 98 ? -13.303 -3.747 3.125 1.00 98.56 98 GLU A O 1
ATOM 764 N N . ILE A 1 99 ? -11.583 -2.666 2.182 1.00 98.62 99 ILE A N 1
ATOM 765 C CA . ILE A 1 99 ? -11.288 -1.918 3.418 1.00 98.62 99 ILE A CA 1
ATOM 766 C C . ILE A 1 99 ? -12.416 -0.935 3.763 1.00 98.62 99 ILE A C 1
ATOM 768 O O . ILE A 1 99 ? -12.763 -0.780 4.934 1.00 98.62 99 ILE A O 1
ATOM 772 N N . GLN A 1 100 ? -13.060 -0.323 2.762 1.00 98.62 100 GLN A N 1
ATOM 773 C CA . GLN A 1 100 ? -14.243 0.513 2.989 1.00 98.62 100 GLN A CA 1
ATOM 774 C C . GLN A 1 100 ? -15.391 -0.286 3.616 1.00 98.62 100 GLN A C 1
ATOM 776 O O . GLN A 1 100 ? -16.010 0.182 4.570 1.00 98.62 100 GLN A O 1
ATOM 781 N N . GLN A 1 101 ? -15.650 -1.501 3.126 1.00 98.56 101 GLN A N 1
ATOM 782 C CA . GLN A 1 101 ? -16.638 -2.403 3.725 1.00 98.56 101 GLN A CA 1
ATOM 783 C C . GLN A 1 101 ? -16.217 -2.836 5.132 1.00 98.56 101 GLN A C 1
ATOM 785 O O . GLN A 1 101 ? -17.014 -2.783 6.063 1.00 98.56 101 GLN A O 1
ATOM 790 N N . SER A 1 102 ? -14.950 -3.200 5.319 1.00 98.69 102 SER A N 1
ATOM 791 C CA . SER A 1 102 ? -14.403 -3.627 6.606 1.00 98.69 102 SER A CA 1
ATOM 792 C C . SER A 1 102 ? -14.566 -2.569 7.699 1.00 98.69 102 SER A C 1
ATOM 794 O O . SER A 1 102 ? -14.929 -2.899 8.828 1.00 98.69 102 SER A O 1
ATOM 796 N N . ARG A 1 103 ? -14.392 -1.285 7.368 1.00 98.56 103 ARG A N 1
ATOM 797 C CA . ARG A 1 103 ? -14.642 -0.165 8.292 1.00 98.56 103 ARG A CA 1
ATOM 798 C C . ARG A 1 103 ? -16.112 -0.035 8.703 1.00 98.56 103 ARG A C 1
ATOM 800 O O . ARG A 1 103 ? -16.387 0.441 9.797 1.00 98.56 103 ARG A O 1
ATOM 807 N N . GLN A 1 104 ? -17.049 -0.460 7.854 1.00 98.44 104 GLN A N 1
ATOM 808 C CA . GLN A 1 104 ? -18.477 -0.493 8.195 1.00 98.44 104 GLN A CA 1
ATOM 809 C C . GLN A 1 104 ? -18.825 -1.697 9.079 1.00 98.44 104 GLN A C 1
ATOM 811 O O . GLN A 1 104 ? -19.658 -1.573 9.972 1.00 98.44 104 GLN A O 1
ATOM 816 N N . VAL A 1 105 ? -18.200 -2.855 8.837 1.00 98.12 105 VAL A N 1
ATOM 817 C CA . VAL A 1 105 ? -18.505 -4.105 9.556 1.00 98.12 105 VAL A CA 1
ATOM 818 C C . VAL A 1 105 ? -17.789 -4.200 10.909 1.00 98.12 105 VAL A C 1
ATOM 820 O O . VAL A 1 105 ? -18.339 -4.771 11.847 1.00 98.12 105 VAL A O 1
ATOM 823 N N . VAL A 1 106 ? -16.584 -3.635 11.033 1.00 98.56 106 VAL A N 1
ATOM 824 C CA . VAL A 1 106 ? -15.774 -3.651 12.265 1.00 98.56 106 VAL A CA 1
ATOM 825 C C . VAL A 1 106 ? -15.335 -2.221 12.628 1.00 98.56 106 VAL A C 1
ATOM 827 O O . VAL A 1 106 ? -14.145 -1.896 12.551 1.00 98.56 106 VAL A O 1
ATOM 830 N N . PRO A 1 107 ? -16.281 -1.330 12.988 1.00 98.19 107 PRO A N 1
ATOM 831 C CA . PRO A 1 107 ? -15.989 0.080 13.249 1.00 98.19 107 PRO A CA 1
ATOM 832 C C . PRO A 1 107 ? -15.187 0.316 14.538 1.00 98.19 107 PRO A C 1
ATOM 834 O O . PRO A 1 107 ? -14.675 1.414 14.739 1.00 98.19 107 PRO A O 1
ATOM 837 N N . GLU A 1 108 ? -15.067 -0.681 15.423 1.00 98.00 108 GLU A N 1
ATOM 838 C CA . GLU A 1 108 ? -14.304 -0.549 16.671 1.00 98.00 108 GLU A CA 1
ATOM 839 C C . GLU A 1 108 ? -12.783 -0.602 16.468 1.00 98.00 108 GLU A C 1
ATOM 841 O O . GLU A 1 108 ? -12.038 -0.235 17.373 1.00 98.00 108 GLU A O 1
ATOM 846 N N . ILE A 1 109 ? -12.323 -1.041 15.292 1.00 98.44 109 ILE A N 1
ATOM 847 C CA . ILE A 1 109 ? -10.908 -1.035 14.917 1.00 98.44 109 ILE A CA 1
ATOM 848 C C . ILE A 1 109 ? -10.639 0.149 14.000 1.00 98.44 109 ILE A C 1
ATOM 850 O O . ILE A 1 109 ? -11.279 0.301 12.958 1.00 98.44 109 ILE A O 1
ATOM 854 N N . ILE A 1 110 ? -9.634 0.956 14.340 1.00 98.25 110 ILE A N 1
ATOM 855 C CA . ILE A 1 110 ? -9.113 1.977 13.429 1.00 98.25 110 ILE A CA 1
ATOM 856 C C . ILE A 1 110 ? -8.339 1.264 12.316 1.00 98.25 110 ILE A C 1
ATOM 858 O O . ILE A 1 110 ? -7.306 0.649 12.562 1.00 98.25 110 ILE A O 1
ATOM 862 N N . GLN A 1 111 ? -8.835 1.332 11.083 1.00 98.62 111 GLN A N 1
ATOM 863 C CA . GLN A 1 111 ? -8.252 0.616 9.945 1.00 98.62 111 GLN A CA 1
ATOM 864 C C . GLN A 1 111 ? -7.609 1.599 8.967 1.00 98.62 111 GLN A C 1
ATOM 866 O O . GLN A 1 111 ? -8.312 2.364 8.297 1.00 98.62 111 GLN A O 1
ATOM 871 N N . PHE A 1 112 ? -6.285 1.565 8.855 1.00 98.69 112 PHE A N 1
ATOM 872 C CA . PHE A 1 112 ? -5.536 2.337 7.865 1.00 98.69 112 PHE A CA 1
ATOM 873 C C . PHE A 1 112 ? -5.381 1.559 6.562 1.00 98.69 112 PHE A C 1
ATOM 875 O O . PHE A 1 112 ? -5.230 0.334 6.565 1.00 98.69 112 PHE A O 1
ATOM 882 N N . TYR A 1 113 ? -5.385 2.289 5.447 1.00 98.56 113 TYR A N 1
ATOM 883 C CA . TYR A 1 113 ? -5.021 1.724 4.157 1.00 98.56 113 TYR A CA 1
ATOM 884 C C . TYR A 1 113 ? -3.515 1.857 3.926 1.00 98.56 113 TYR A C 1
ATOM 886 O O . TYR A 1 113 ? -2.902 2.840 4.345 1.00 98.56 113 TYR A O 1
ATOM 894 N N . GLY A 1 114 ? -2.908 0.867 3.286 1.00 98.25 114 GLY A N 1
ATOM 895 C CA . GLY A 1 114 ? -1.464 0.763 3.153 1.00 98.25 114 GLY A CA 1
ATOM 896 C C . GLY A 1 114 ? -1.059 -0.272 2.115 1.00 98.25 114 GLY A C 1
ATOM 897 O O . GLY A 1 114 ? -1.891 -0.770 1.362 1.00 98.25 114 GLY A O 1
ATOM 898 N N . MET A 1 115 ? 0.233 -0.577 2.068 1.00 98.00 115 MET A N 1
ATOM 899 C CA . MET A 1 115 ? 0.772 -1.689 1.282 1.00 98.00 115 MET A CA 1
ATOM 900 C C . MET A 1 115 ? 2.132 -2.115 1.828 1.00 98.00 115 MET A C 1
ATOM 902 O O . MET A 1 115 ? 2.842 -1.294 2.422 1.00 98.00 115 MET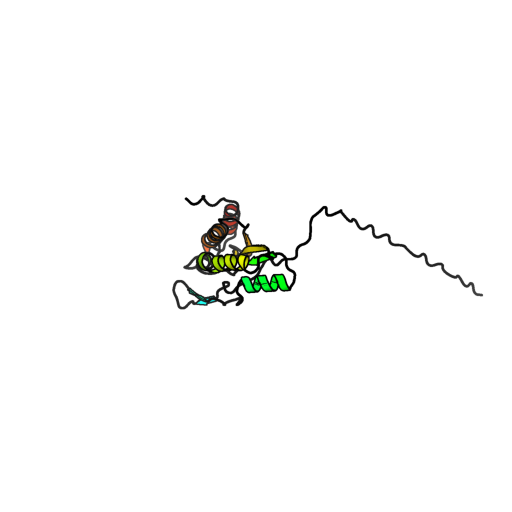 A O 1
ATOM 906 N N . GLU A 1 116 ? 2.527 -3.351 1.547 1.00 98.44 116 GLU A N 1
ATOM 907 C CA . GLU A 1 116 ? 3.938 -3.708 1.539 1.00 98.44 116 GLU A CA 1
ATOM 908 C C . GLU A 1 116 ? 4.537 -3.278 0.194 1.00 98.44 116 GLU A C 1
ATOM 910 O O . GLU A 1 116 ? 4.349 -3.896 -0.853 1.00 98.44 116 GLU A O 1
ATOM 915 N N . PHE A 1 117 ? 5.227 -2.145 0.220 1.00 98.44 117 PHE A N 1
ATOM 916 C CA . PHE A 1 117 ? 5.797 -1.499 -0.948 1.00 98.44 117 PHE A CA 1
ATOM 917 C C . PHE A 1 117 ? 7.050 -2.238 -1.41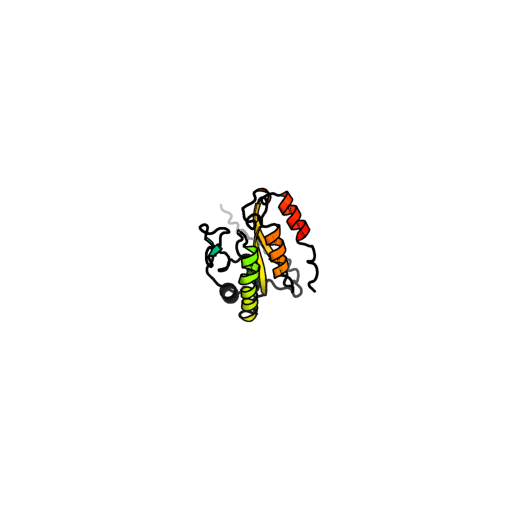1 1.00 98.44 117 PHE A C 1
ATOM 919 O O . PHE A 1 117 ? 7.988 -2.413 -0.631 1.00 98.44 117 PHE A O 1
ATOM 926 N N . ASP A 1 118 ? 7.100 -2.620 -2.692 1.00 98.12 118 ASP A N 1
ATOM 927 C CA . ASP A 1 118 ? 8.332 -3.107 -3.308 1.00 98.12 118 ASP A CA 1
ATOM 928 C C . ASP A 1 118 ? 9.320 -1.938 -3.463 1.00 98.12 118 ASP A C 1
ATOM 930 O O . ASP A 1 118 ? 9.360 -1.244 -4.486 1.00 98.12 118 ASP A O 1
ATOM 934 N N . THR A 1 119 ? 10.110 -1.705 -2.418 1.00 98.19 119 THR A N 1
ATOM 935 C CA . THR A 1 119 ? 10.969 -0.528 -2.271 1.00 98.19 119 THR A CA 1
ATOM 936 C C . THR A 1 119 ? 12.079 -0.499 -3.326 1.00 98.19 119 THR A C 1
ATOM 938 O O . THR A 1 119 ? 12.895 -1.424 -3.372 1.00 98.19 119 THR A O 1
ATOM 941 N N . PRO A 1 120 ? 12.185 0.564 -4.149 1.00 98.44 120 PRO A N 1
ATOM 942 C CA . PRO A 1 120 ? 13.311 0.743 -5.063 1.00 98.44 120 PRO A CA 1
ATOM 943 C C . PRO A 1 120 ? 14.661 0.727 -4.344 1.00 98.44 120 PRO A C 1
ATOM 945 O O . PRO A 1 120 ? 14.868 1.454 -3.376 1.00 98.44 120 PRO A O 1
ATOM 948 N N . GLY A 1 121 ? 15.595 -0.096 -4.820 1.00 97.75 121 GLY A N 1
ATOM 949 C CA . GLY A 1 121 ? 16.943 -0.182 -4.253 1.00 97.75 121 GLY A CA 1
ATOM 950 C C . GLY A 1 121 ? 17.022 -0.889 -2.894 1.00 97.75 121 GLY A C 1
ATOM 951 O O . GLY A 1 121 ? 18.100 -0.944 -2.312 1.00 97.75 121 GLY A O 1
ATOM 952 N N . ALA A 1 122 ? 15.916 -1.447 -2.397 1.00 96.50 122 ALA A N 1
ATOM 953 C CA . ALA A 1 122 ? 15.859 -2.253 -1.179 1.00 96.50 122 ALA A CA 1
ATOM 954 C C . ALA A 1 122 ? 14.929 -3.459 -1.395 1.00 96.50 122 ALA A C 1
ATOM 956 O O . ALA A 1 122 ? 14.610 -3.780 -2.540 1.00 96.50 122 ALA A O 1
ATOM 957 N N . ASP A 1 123 ? 14.521 -4.157 -0.331 1.00 93.75 123 ASP A N 1
ATOM 958 C CA . ASP A 1 123 ? 13.584 -5.282 -0.442 1.00 93.75 123 ASP A CA 1
ATOM 959 C C . ASP A 1 123 ? 12.128 -4.805 -0.361 1.00 93.75 123 ASP A C 1
ATOM 961 O O . ASP A 1 123 ? 11.510 -4.593 -1.410 1.00 93.75 123 ASP A O 1
ATOM 965 N N . HIS A 1 124 ? 11.634 -4.530 0.852 1.00 95.56 124 HIS A N 1
ATOM 966 C CA . HIS A 1 124 ? 10.261 -4.092 1.103 1.00 95.56 124 HIS A CA 1
ATOM 967 C C . HIS A 1 124 ? 10.161 -3.042 2.223 1.00 95.56 124 HIS A C 1
ATOM 969 O O . HIS A 1 124 ? 11.080 -2.858 3.029 1.00 95.56 124 HIS A O 1
ATOM 975 N N . SER A 1 125 ? 9.047 -2.309 2.271 1.00 97.31 125 SER A N 1
ATOM 976 C CA . SER A 1 125 ? 8.719 -1.361 3.347 1.00 97.31 125 SER A CA 1
ATOM 977 C C . SER A 1 125 ? 7.206 -1.238 3.530 1.00 97.31 125 SER A C 1
ATOM 979 O O . SER A 1 125 ? 6.468 -1.255 2.552 1.00 97.31 125 SER A O 1
ATOM 981 N N . SER A 1 126 ? 6.728 -1.043 4.760 1.00 97.69 126 SER A N 1
ATOM 982 C CA . SER A 1 126 ? 5.306 -0.764 5.002 1.00 97.69 126 SER A CA 1
ATOM 983 C C . SER A 1 126 ? 4.975 0.699 4.717 1.00 97.69 126 SER A C 1
ATOM 985 O O . SER A 1 126 ? 5.604 1.605 5.269 1.00 97.69 126 SER A O 1
ATOM 987 N N . LEU A 1 127 ? 3.939 0.938 3.917 1.00 98.12 127 LEU A N 1
ATOM 988 C CA . LEU A 1 127 ? 3.302 2.248 3.799 1.00 98.12 127 LEU A CA 1
ATOM 989 C C . LEU A 1 127 ? 2.014 2.268 4.616 1.00 98.12 127 LEU A C 1
ATOM 991 O O . LEU A 1 127 ? 1.162 1.401 4.450 1.00 98.12 127 LEU A O 1
ATOM 995 N N . ILE A 1 1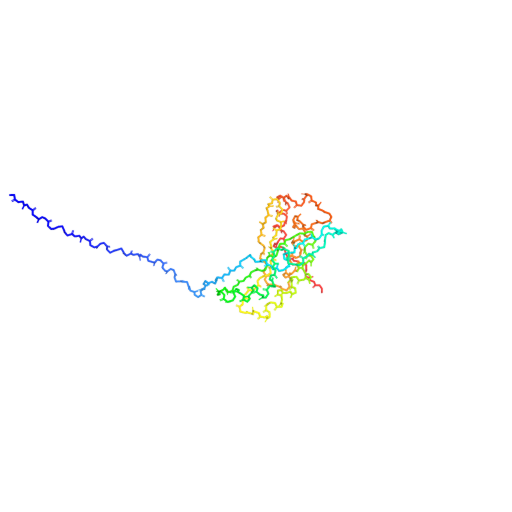28 ? 1.857 3.294 5.453 1.00 98.31 128 ILE A N 1
ATOM 996 C CA . ILE A 1 128 ? 0.617 3.589 6.176 1.00 98.31 128 ILE A CA 1
ATOM 997 C C . ILE A 1 128 ? 0.096 4.922 5.646 1.00 98.31 128 ILE A C 1
ATOM 999 O O . ILE A 1 128 ? 0.741 5.959 5.819 1.00 98.31 128 ILE A O 1
ATOM 1003 N N . ILE A 1 129 ? -1.049 4.902 4.969 1.00 97.94 129 ILE A N 1
ATOM 1004 C CA . ILE A 1 129 ? -1.632 6.095 4.359 1.00 97.94 129 ILE A CA 1
ATOM 1005 C C . ILE A 1 129 ? -2.616 6.738 5.344 1.00 97.94 129 ILE A C 1
ATOM 1007 O O . ILE A 1 129 ? -3.495 6.050 5.871 1.00 97.94 129 ILE A O 1
ATOM 1011 N N . PRO A 1 130 ? -2.505 8.055 5.605 1.00 95.31 130 PRO A N 1
ATOM 1012 C CA . PRO A 1 130 ? -3.483 8.758 6.423 1.00 95.31 130 PRO A CA 1
ATOM 1013 C C . PRO A 1 130 ? -4.893 8.632 5.845 1.00 95.31 130 PRO A C 1
ATOM 1015 O O . PRO A 1 130 ? -5.096 8.818 4.641 1.00 95.31 130 PRO A O 1
ATOM 1018 N N . TYR A 1 131 ? -5.871 8.395 6.720 1.00 95.56 131 TYR A N 1
ATOM 1019 C CA . TYR A 1 131 ? -7.275 8.369 6.330 1.00 95.56 131 TYR A CA 1
ATOM 1020 C C . TYR A 1 131 ? -7.713 9.751 5.832 1.00 95.56 131 TYR A C 1
ATOM 1022 O O . TYR A 1 131 ? -7.778 10.719 6.590 1.00 95.56 131 TYR A O 1
ATOM 1030 N N . THR A 1 132 ? -7.982 9.838 4.534 1.00 94.69 132 THR A N 1
ATOM 1031 C CA . THR A 1 132 ? -8.459 11.034 3.834 1.00 94.69 132 THR A CA 1
ATOM 1032 C C . THR A 1 132 ? -9.351 10.593 2.678 1.00 94.69 132 THR A C 1
ATOM 1034 O O . THR A 1 132 ? -9.278 9.446 2.243 1.00 94.69 132 THR A O 1
ATOM 1037 N N . GLU A 1 133 ? -10.123 11.513 2.100 1.00 93.25 133 GLU A N 1
ATOM 1038 C CA . GLU A 1 133 ? -10.931 11.233 0.899 1.00 93.25 133 GLU A CA 1
ATOM 1039 C C . GLU A 1 133 ? -10.100 10.743 -0.303 1.00 93.25 133 GLU A C 1
ATOM 1041 O O . GLU A 1 133 ? -10.648 10.157 -1.234 1.00 93.25 133 GLU A O 1
ATOM 1046 N N . GLN A 1 134 ? -8.782 10.977 -0.285 1.00 95.44 134 GLN A N 1
ATOM 1047 C CA . GLN A 1 134 ? -7.859 10.648 -1.370 1.00 95.44 134 GLN A CA 1
ATOM 1048 C C . GLN A 1 134 ? -6.871 9.527 -1.012 1.00 95.44 134 GLN A C 1
ATOM 1050 O O . GLN A 1 134 ? -5.894 9.328 -1.737 1.00 95.44 134 GLN A O 1
ATOM 1055 N N . GLU A 1 135 ? -7.073 8.798 0.093 1.00 97.19 135 GLU A N 1
ATOM 1056 C CA . GLU A 1 135 ? -6.115 7.784 0.569 1.00 97.19 135 GLU A CA 1
ATOM 1057 C C . GLU A 1 135 ? -5.823 6.709 -0.497 1.00 97.19 135 GLU A C 1
ATOM 1059 O O . GLU A 1 135 ? -4.665 6.356 -0.728 1.00 97.19 135 GLU A O 1
ATOM 1064 N N . ALA A 1 136 ? -6.849 6.269 -1.235 1.00 97.69 136 ALA A N 1
ATOM 1065 C CA . ALA A 1 136 ? -6.701 5.293 -2.311 1.00 97.69 136 ALA A CA 1
ATOM 1066 C C . ALA A 1 136 ? -5.917 5.849 -3.497 1.00 97.69 136 ALA A C 1
ATOM 1068 O O . ALA A 1 136 ? -5.041 5.178 -4.037 1.00 97.69 136 ALA A O 1
ATOM 1069 N N . GLN A 1 137 ? -6.210 7.088 -3.899 1.00 98.00 137 GLN A N 1
ATOM 1070 C CA . GLN A 1 137 ? -5.498 7.745 -4.991 1.00 98.00 137 GLN A CA 1
ATOM 1071 C C . GLN A 1 137 ? -4.045 8.013 -4.603 1.00 98.00 137 GLN A C 1
ATOM 1073 O O . GLN A 1 137 ? -3.165 7.915 -5.456 1.00 98.00 137 GLN A O 1
ATOM 1078 N N . LYS A 1 138 ? -3.776 8.322 -3.329 1.00 98.06 138 LYS A N 1
ATOM 1079 C CA . LYS A 1 138 ? -2.418 8.529 -2.829 1.00 98.06 138 LYS A CA 1
ATOM 1080 C C . LYS A 1 138 ? -1.617 7.236 -2.862 1.00 98.06 138 LYS A C 1
ATOM 1082 O O . LYS A 1 138 ? -0.510 7.260 -3.397 1.00 98.06 138 LYS A O 1
ATOM 1087 N N . LEU A 1 139 ? -2.182 6.131 -2.370 1.00 98.44 139 LEU A N 1
ATOM 1088 C CA . LEU A 1 139 ? -1.534 4.823 -2.459 1.00 98.44 139 LEU A CA 1
ATOM 1089 C C . LEU A 1 139 ? -1.288 4.426 -3.917 1.00 98.44 139 LEU A C 1
ATOM 1091 O O . LEU A 1 139 ? -0.156 4.128 -4.284 1.00 98.44 139 LEU A O 1
ATOM 1095 N N . PHE A 1 140 ? -2.321 4.526 -4.761 1.00 98.56 140 PHE A N 1
ATOM 1096 C CA . PHE A 1 140 ? -2.225 4.230 -6.188 1.00 98.56 140 PHE A CA 1
ATOM 1097 C C . PHE A 1 140 ? -1.114 5.038 -6.859 1.00 98.56 140 PHE A C 1
ATOM 1099 O O . PHE A 1 140 ? -0.309 4.475 -7.594 1.00 98.56 140 PHE A O 1
ATOM 1106 N N . ALA A 1 141 ? -1.038 6.348 -6.610 1.00 98.38 141 ALA A N 1
ATOM 1107 C CA . ALA A 1 141 ? -0.032 7.204 -7.225 1.00 98.38 141 ALA A CA 1
ATOM 1108 C C . ALA A 1 141 ? 1.394 6.844 -6.780 1.00 98.38 141 ALA A C 1
ATOM 1110 O O . ALA A 1 141 ? 2.303 6.874 -7.606 1.00 98.38 141 ALA A O 1
ATOM 1111 N N . ILE A 1 142 ? 1.593 6.478 -5.507 1.00 98.50 142 ILE A N 1
ATOM 1112 C CA . ILE A 1 142 ? 2.896 6.021 -5.000 1.00 98.50 142 ILE A CA 1
ATOM 1113 C C . ILE A 1 142 ? 3.275 4.685 -5.648 1.00 98.50 142 ILE A C 1
ATOM 1115 O O . ILE A 1 142 ? 4.347 4.564 -6.237 1.00 98.50 142 ILE A O 1
ATOM 1119 N N . GLU A 1 143 ? 2.390 3.694 -5.572 1.00 98.50 143 GLU A N 1
ATOM 1120 C CA . GLU A 1 143 ? 2.649 2.344 -6.065 1.00 98.50 143 GLU A CA 1
ATOM 1121 C C . GLU A 1 143 ? 2.875 2.329 -7.578 1.00 98.50 143 GLU A C 1
ATOM 1123 O O . GLU A 1 143 ? 3.902 1.838 -8.047 1.00 98.50 143 GLU A O 1
ATOM 1128 N N . SER A 1 144 ? 1.957 2.934 -8.337 1.00 98.44 144 SER A N 1
ATOM 1129 C CA . SER A 1 144 ? 2.015 2.946 -9.801 1.00 98.44 144 SER A CA 1
ATOM 1130 C C . SER A 1 144 ? 3.221 3.700 -10.352 1.00 98.44 144 SER A C 1
ATOM 1132 O O . SER A 1 144 ? 3.689 3.364 -11.437 1.00 98.44 144 SER A O 1
ATOM 1134 N N . SER A 1 145 ? 3.736 4.688 -9.613 1.00 98.12 145 SER A N 1
ATOM 1135 C CA . SER A 1 145 ? 4.869 5.505 -10.052 1.00 98.12 145 SER A CA 1
ATOM 1136 C C . SER A 1 145 ? 6.212 4.979 -9.565 1.00 98.12 145 SER A C 1
ATOM 1138 O O . SER A 1 145 ? 7.212 5.205 -10.238 1.00 98.12 145 SER A O 1
ATOM 1140 N N . PHE A 1 146 ? 6.275 4.299 -8.415 1.00 98.44 146 PHE A N 1
ATOM 1141 C CA . PHE A 1 146 ? 7.559 4.024 -7.764 1.00 98.44 146 PHE A CA 1
ATOM 1142 C C . PHE A 1 146 ? 7.781 2.579 -7.326 1.00 98.44 146 PHE A C 1
ATOM 1144 O O . PHE A 1 146 ? 8.941 2.223 -7.174 1.00 98.44 146 PHE A O 1
ATOM 1151 N N . SER A 1 147 ? 6.756 1.739 -7.146 1.00 98.19 147 SER A N 1
ATOM 1152 C CA . SER A 1 147 ? 6.976 0.351 -6.699 1.00 98.19 147 SER A CA 1
ATOM 1153 C C . SER A 1 147 ? 7.789 -0.424 -7.740 1.00 98.19 147 SER A C 1
ATOM 1155 O O . SER A 1 147 ? 7.380 -0.513 -8.901 1.00 98.19 147 SER A O 1
ATOM 1157 N N . LYS A 1 148 ? 8.937 -1.000 -7.349 1.00 98.19 148 LYS A N 1
ATOM 1158 C CA . LYS A 1 148 ? 9.893 -1.608 -8.300 1.00 98.19 148 LYS A CA 1
ATOM 1159 C C . LYS A 1 148 ? 9.309 -2.788 -9.082 1.00 98.19 148 LYS A C 1
ATOM 1161 O O . LYS A 1 148 ? 9.814 -3.103 -10.156 1.00 98.19 148 LYS A O 1
ATOM 1166 N N . ARG A 1 149 ? 8.274 -3.453 -8.550 1.00 97.56 149 ARG A N 1
ATOM 1167 C CA . ARG A 1 149 ? 7.600 -4.582 -9.213 1.00 97.56 149 ARG A CA 1
ATOM 1168 C C . ARG A 1 149 ? 6.307 -4.197 -9.928 1.00 97.56 149 ARG A C 1
ATOM 1170 O O . ARG A 1 149 ? 5.785 -5.031 -10.658 1.00 97.56 149 ARG A O 1
ATOM 1177 N N . ASN A 1 150 ? 5.815 -2.965 -9.774 1.00 98.00 150 ASN A N 1
ATOM 1178 C CA . ASN A 1 150 ? 4.620 -2.509 -10.481 1.00 98.00 150 ASN A CA 1
ATOM 1179 C C . ASN A 1 150 ? 4.755 -2.412 -12.019 1.00 98.00 150 ASN A C 1
ATOM 1181 O O . ASN A 1 150 ? 3.769 -2.743 -12.682 1.00 98.00 150 ASN A O 1
ATOM 1185 N N . PRO A 1 151 ? 5.877 -1.976 -12.633 1.00 97.75 151 PRO A N 1
ATOM 1186 C CA . PRO A 1 151 ? 5.934 -1.826 -14.086 1.00 97.75 151 PRO A CA 1
ATOM 1187 C C . PRO A 1 151 ? 5.827 -3.176 -14.804 1.00 97.75 151 PRO A C 1
ATOM 1189 O O . PRO A 1 151 ? 6.423 -4.174 -14.395 1.00 97.75 151 PRO A O 1
ATOM 1192 N N . TRP A 1 152 ? 5.092 -3.178 -15.917 1.00 96.81 152 TRP A N 1
ATOM 1193 C CA . TRP A 1 152 ? 5.081 -4.279 -16.871 1.00 96.81 152 TRP A CA 1
ATOM 1194 C C . TRP A 1 152 ? 5.213 -3.759 -18.316 1.00 96.81 152 TRP A C 1
ATOM 1196 O O . TRP A 1 152 ? 4.413 -2.901 -18.703 1.00 96.81 152 TRP A O 1
ATOM 1206 N N . PRO A 1 153 ? 6.148 -4.286 -19.134 1.00 97.06 153 PRO A N 1
ATOM 1207 C CA . PRO A 1 153 ? 7.196 -5.249 -18.774 1.00 97.06 153 PRO A CA 1
ATOM 1208 C C . PRO A 1 153 ? 8.093 -4.756 -17.631 1.00 97.06 153 PRO A C 1
ATOM 1210 O O . PRO A 1 153 ? 8.169 -3.556 -17.370 1.00 97.06 153 PRO A O 1
ATOM 1213 N N . ALA A 1 154 ? 8.730 -5.687 -16.918 1.00 96.62 154 ALA A N 1
ATOM 1214 C CA . ALA A 1 154 ? 9.599 -5.334 -15.800 1.00 96.62 154 ALA A CA 1
ATOM 1215 C C . ALA A 1 154 ? 10.759 -4.443 -16.274 1.00 96.62 154 ALA A C 1
ATOM 1217 O O . ALA A 1 154 ? 11.404 -4.738 -17.280 1.00 96.62 154 ALA A O 1
ATOM 1218 N N . ASP A 1 155 ? 11.045 -3.385 -15.518 1.00 97.06 155 ASP A N 1
ATOM 1219 C CA . ASP A 1 155 ? 12.096 -2.419 -15.828 1.00 97.06 155 ASP A CA 1
ATOM 1220 C C . ASP A 1 155 ? 13.118 -2.367 -14.676 1.00 97.06 155 ASP A C 1
ATOM 1222 O O . ASP A 1 155 ? 12.804 -1.858 -13.595 1.00 97.06 155 ASP A O 1
ATOM 1226 N N . PRO A 1 156 ? 14.354 -2.869 -14.875 1.00 95.94 156 PRO A N 1
ATOM 1227 C CA . PRO A 1 156 ? 15.405 -2.821 -13.860 1.00 95.94 156 PRO A CA 1
ATOM 1228 C C . PRO A 1 156 ? 15.736 -1.406 -13.367 1.00 95.94 156 PRO A C 1
ATOM 1230 O O . PRO A 1 156 ? 16.183 -1.252 -12.229 1.00 95.94 156 PRO A O 1
ATOM 1233 N N . GLY A 1 157 ? 15.479 -0.366 -14.172 1.00 97.44 157 GLY A N 1
ATOM 1234 C CA . GLY A 1 157 ? 15.653 1.034 -13.779 1.00 97.44 157 GLY A CA 1
ATOM 1235 C C . GLY A 1 157 ? 14.766 1.454 -12.604 1.00 97.44 157 GLY A C 1
ATOM 1236 O O . GLY A 1 157 ? 15.047 2.455 -11.939 1.00 97.44 157 GLY A O 1
ATOM 1237 N N . TRP A 1 158 ? 13.731 0.668 -12.287 1.00 98.06 158 TRP A N 1
ATOM 1238 C CA . TRP A 1 158 ? 12.857 0.915 -11.146 1.00 98.06 158 TRP A CA 1
ATOM 1239 C C . TRP A 1 158 ? 13.417 0.424 -9.810 1.00 98.06 158 TRP A C 1
ATOM 1241 O O . TRP A 1 158 ? 12.881 0.782 -8.765 1.00 98.06 158 TRP A O 1
ATOM 1251 N N . ASN A 1 159 ? 14.497 -0.358 -9.805 1.00 98.25 159 ASN A N 1
ATOM 1252 C CA . ASN A 1 159 ? 15.078 -0.901 -8.581 1.00 98.25 159 ASN A CA 1
ATOM 1253 C C . ASN A 1 159 ? 16.372 -0.175 -8.182 1.00 98.25 159 ASN A C 1
ATOM 1255 O O . ASN A 1 159 ? 17.449 -0.769 -8.159 1.00 98.25 159 ASN A O 1
ATOM 1259 N N . THR A 1 160 ? 16.277 1.125 -7.894 1.00 98.25 160 THR A N 1
ATOM 1260 C CA . THR A 1 160 ? 17.442 1.959 -7.557 1.00 98.25 160 THR A CA 1
ATOM 1261 C C . THR A 1 160 ? 17.172 2.884 -6.368 1.00 98.25 160 THR A C 1
ATOM 1263 O O . THR A 1 160 ? 16.052 3.362 -6.182 1.00 98.25 160 THR A O 1
ATOM 1266 N N . GLU A 1 161 ? 18.210 3.179 -5.579 1.00 98.19 161 GLU A N 1
ATOM 1267 C CA . GLU A 1 161 ? 18.123 4.133 -4.462 1.00 98.19 161 GLU A CA 1
ATOM 1268 C C . GLU A 1 161 ? 17.669 5.539 -4.915 1.00 98.19 161 GLU A C 1
ATOM 1270 O O . GLU A 1 161 ? 16.748 6.078 -4.295 1.00 98.19 161 GLU A O 1
ATOM 1275 N N . PRO A 1 162 ? 18.195 6.137 -6.013 1.00 98.38 162 PRO A N 1
ATOM 1276 C CA . PRO A 1 162 ? 17.717 7.436 -6.491 1.00 98.38 162 PRO A CA 1
ATOM 1277 C C . PRO A 1 162 ? 16.206 7.495 -6.730 1.00 98.38 162 PRO A C 1
ATOM 1279 O O . PRO A 1 162 ? 15.578 8.500 -6.392 1.00 98.38 162 PRO A O 1
ATOM 1282 N N . ARG A 1 163 ? 15.601 6.412 -7.235 1.00 97.88 163 ARG A N 1
ATOM 1283 C CA . ARG A 1 163 ? 14.149 6.334 -7.426 1.00 97.88 163 ARG A CA 1
ATOM 1284 C C . ARG A 1 163 ? 13.389 6.296 -6.103 1.00 97.88 163 ARG A C 1
ATOM 1286 O O . ARG A 1 163 ? 12.335 6.917 -5.993 1.00 97.88 163 ARG A O 1
ATOM 1293 N N . MET A 1 164 ? 13.918 5.631 -5.074 1.00 98.19 164 MET A N 1
ATOM 1294 C CA . MET A 1 164 ? 13.310 5.706 -3.742 1.00 98.19 164 MET A CA 1
ATOM 1295 C C . MET A 1 164 ? 13.363 7.134 -3.191 1.00 98.19 164 MET A C 1
ATOM 1297 O O . MET A 1 164 ? 12.389 7.612 -2.613 1.00 98.19 164 MET A O 1
ATOM 1301 N N . LEU A 1 165 ? 14.458 7.863 -3.425 1.00 98.38 165 LEU A N 1
ATOM 1302 C CA . LEU A 1 165 ? 14.540 9.275 -3.044 1.00 98.38 165 LEU A CA 1
ATOM 1303 C C . LEU A 1 165 ? 13.507 10.137 -3.795 1.00 98.38 165 LEU A C 1
ATOM 1305 O O . LEU A 1 165 ? 12.968 11.083 -3.219 1.00 98.38 165 LEU A O 1
ATOM 1309 N N . GLU A 1 166 ? 13.197 9.825 -5.058 1.00 98.44 166 GLU A N 1
ATOM 1310 C CA . GLU A 1 166 ? 12.089 10.455 -5.795 1.00 98.44 166 GLU A CA 1
ATOM 1311 C C . GLU A 1 166 ? 10.730 10.129 -5.169 1.00 98.44 166 GLU A C 1
ATOM 1313 O O . GLU A 1 166 ? 9.928 11.042 -4.958 1.00 98.44 166 GLU A O 1
ATOM 1318 N N . ALA A 1 167 ? 10.504 8.868 -4.792 1.00 98.06 167 ALA A N 1
ATOM 1319 C CA . ALA A 1 167 ? 9.288 8.441 -4.107 1.00 98.06 167 ALA A CA 1
ATOM 1320 C C . ALA A 1 167 ? 9.094 9.198 -2.782 1.00 98.06 167 ALA A C 1
ATOM 1322 O O . ALA A 1 167 ? 8.023 9.753 -2.536 1.00 98.06 167 ALA A O 1
ATOM 1323 N N . LEU A 1 168 ? 10.144 9.311 -1.959 1.00 98.12 168 LEU A N 1
ATOM 1324 C CA . LEU A 1 168 ? 10.108 10.053 -0.692 1.00 98.12 168 LEU A CA 1
ATOM 1325 C C . LEU A 1 168 ? 9.805 11.542 -0.895 1.00 98.12 168 LEU A C 1
ATOM 1327 O O . LEU A 1 168 ? 9.042 12.120 -0.124 1.00 98.12 168 LEU A O 1
ATOM 1331 N N . ARG A 1 169 ? 10.348 12.169 -1.948 1.00 98.38 169 ARG A N 1
ATOM 1332 C CA . ARG A 1 169 ? 10.006 13.557 -2.313 1.00 98.38 169 ARG A CA 1
ATOM 1333 C C . ARG A 1 169 ? 8.563 13.694 -2.803 1.00 98.38 169 ARG A C 1
ATOM 1335 O O . ARG A 1 169 ? 7.945 14.733 -2.579 1.00 98.38 169 ARG A O 1
ATOM 1342 N N . PHE A 1 170 ? 8.013 12.662 -3.441 1.00 97.94 170 PHE A N 1
ATOM 1343 C CA . PHE A 1 170 ? 6.629 12.637 -3.908 1.00 97.94 170 PHE A CA 1
ATOM 1344 C C . PHE A 1 170 ? 5.611 12.432 -2.772 1.00 97.94 170 PHE A C 1
ATOM 1346 O O . PHE A 1 170 ? 4.539 13.042 -2.778 1.00 97.94 170 PHE A O 1
ATOM 1353 N N . MET A 1 171 ? 5.914 11.598 -1.776 1.00 96.19 171 MET A N 1
ATOM 1354 C CA . MET A 1 171 ? 4.993 11.250 -0.683 1.00 96.19 171 MET A CA 1
ATOM 1355 C C . MET A 1 171 ? 4.358 12.450 0.052 1.00 96.19 171 MET A C 1
ATOM 1357 O O . MET A 1 171 ? 3.140 12.416 0.225 1.00 96.19 171 MET A O 1
ATOM 1361 N N . PRO A 1 172 ? 5.060 13.544 0.405 1.00 95.12 172 PRO A N 1
ATOM 1362 C CA . PRO A 1 172 ? 4.432 14.694 1.064 1.00 95.12 172 PRO A CA 1
ATOM 1363 C C . PRO A 1 172 ? 3.605 15.585 0.123 1.00 95.12 172 PRO A C 1
ATOM 1365 O O . PRO A 1 172 ? 2.900 16.479 0.590 1.00 95.12 172 PRO A O 1
ATOM 1368 N N . THR A 1 173 ? 3.677 15.387 -1.199 1.00 93.81 173 THR A N 1
ATOM 1369 C CA . THR A 1 173 ? 2.946 16.235 -2.153 1.00 93.81 173 THR A CA 1
ATOM 1370 C C . THR A 1 173 ? 1.437 16.022 -2.042 1.00 93.81 173 THR A C 1
ATOM 1372 O O . THR A 1 173 ? 0.954 14.901 -1.846 1.00 93.81 173 THR A O 1
ATOM 1375 N N . ARG A 1 174 ? 0.664 17.100 -2.194 1.00 85.62 174 ARG A N 1
ATOM 1376 C CA . ARG A 1 174 ? -0.784 16.980 -2.376 1.00 85.62 174 ARG A CA 1
ATOM 1377 C C . ARG A 1 174 ? -1.045 16.468 -3.781 1.00 85.62 174 ARG A C 1
ATOM 1379 O O . ARG A 1 174 ? -0.470 16.984 -4.738 1.00 85.62 174 ARG A O 1
ATOM 1386 N N . LEU A 1 175 ? -1.928 15.484 -3.901 1.00 83.19 175 LEU A N 1
ATOM 1387 C CA . LEU A 1 175 ? -2.493 15.187 -5.205 1.00 83.19 175 LEU A CA 1
ATOM 1388 C C . LEU A 1 175 ? -3.321 16.400 -5.658 1.00 83.19 175 LEU A C 1
ATOM 1390 O O . LEU A 1 175 ? -3.919 17.077 -4.812 1.00 83.19 175 LEU A O 1
ATOM 1394 N N . PRO A 1 176 ? -3.336 16.718 -6.961 1.00 76.06 176 PRO A N 1
ATOM 1395 C CA . PRO A 1 176 ? -4.226 17.747 -7.472 1.00 76.06 176 PRO A CA 1
ATOM 1396 C C . PRO A 1 176 ? -5.669 17.398 -7.082 1.00 76.06 176 PRO A C 1
ATOM 1398 O O . PRO A 1 176 ? -6.091 16.248 -7.219 1.00 76.06 176 PRO A O 1
ATOM 1401 N N . GLY A 1 177 ? -6.406 18.382 -6.557 1.00 60.50 177 GLY A N 1
ATOM 1402 C CA . GLY A 1 177 ? -7.815 18.204 -6.210 1.00 60.50 177 GLY A CA 1
ATOM 1403 C C . GLY A 1 177 ? -8.596 17.753 -7.443 1.00 60.50 177 GLY A C 1
ATOM 1404 O O . GLY A 1 177 ? -8.403 18.306 -8.526 1.00 60.50 177 GLY A O 1
ATOM 1405 N N . ARG A 1 178 ? -9.430 16.720 -7.303 1.00 54.94 178 ARG A N 1
ATOM 1406 C CA . ARG A 1 178 ? -10.335 16.324 -8.386 1.00 54.94 178 ARG A CA 1
ATOM 1407 C C . ARG A 1 178 ? -11.454 17.360 -8.529 1.00 54.94 178 ARG A C 1
ATOM 1409 O O . ARG A 1 178 ? -11.949 17.868 -7.525 1.00 54.94 178 ARG A O 1
ATOM 1416 N N . TYR A 1 179 ? -11.778 17.651 -9.788 1.00 38.22 179 TYR A N 1
ATOM 1417 C CA . TYR A 1 179 ? -12.999 18.314 -10.249 1.00 38.22 179 TYR A CA 1
ATOM 1418 C C . TYR A 1 179 ? -14.246 17.500 -9.901 1.00 38.22 179 TYR A C 1
ATOM 1420 O O . TYR A 1 179 ? -14.124 16.251 -9.861 1.00 38.22 179 TYR A O 1
#

Foldseek 3Di:
DDDDDDDDDDDPDDPPPPPPPPPPPDDDFAEEEEDEEQLLFDWDVVDVVTDTHGQHPHHHQPLVVLVVCVVVRGQEYEHAHEDAAQSLCSLLPPNVVRVVVSCVNRVSYHYFYWHFAQAAQDGTDIDTFDDDPCSSVLRSVLRCQARQRHHPVRDNVSRHPVSNVVSVVCNVDDDPDDD

Secondary structure (DSSP, 8-state):
------PPPP--------------S-----EEEEE--TTS-EEESSSSSPEEETTSS----HHHHHHHHHHTT-SEEEE--B--TTHHHHIIIIIHHHHHHHHHH-TTSEEEEEEEE--TTSS-EEEEE--STTHHHHHHHHHHHH-TTSSSS--GGGSSHHHHHHHHHHTTSPPPPP-

Sequence (179 aa):
MLKNLRKLLPTLLLLAATCQAADEGRSWIAGDHHIHSRFSVGWNRDADPPTPIIGGDAIYPIHMNALMGKYFGLGWMVSTDHGGPNHSKVNLELAYREIQQSRQVVPEIIQFYGMEFDTPGADHSSLIIPYTEQEAQKLFAIESSFSKRNPWPADPGWNTEPRMLEALRFMPTRLPGRY

Radius of gyration: 24.91 Å; chains: 1; bounding box: 56×39×94 Å

pLDDT: mean 90.16, std 16.96, range [37.5, 98.81]